Protein AF-A0A2W4SV35-F1 (afdb_monomer_lite)

Radius of gyration: 18.14 Å; chains: 1; bounding box: 38×34×48 Å

Foldseek 3Di:
DDDCVVVVCVLCVPVVVVLVVVLVPDDPDDVNVVSVVVVVVVVDDDDDDPVRVCCCVPVCVVVVCVVVQNDDDPNHGDDLVPDPDADEWEAAPAESPCHRCNTPCVVVGHDYQYFPHYDVCCCPNPCVCVGPVVVVVVVVVD

Secondary structure (DSSP, 8-state):
---SHHHHHHTTHHHHHHHHHHHHTSPTTHHHHHHHHHHHHHT--PPPPHHHHHHIIIIIIIT-TTTTT--EETTEEP-GGG--S--EEEEETT-SSS-GGG-GGGGT-SEEEEES--TTHHHHSTTHIIIIIHHHHHHTT-

pLDDT: mean 92.88, std 5.49, range [53.31, 98.12]

Structure (mmCIF, N/CA/C/O backbone):
data_AF-A0A2W4SV35-F1
#
_entry.id   AF-A0A2W4SV35-F1
#
loop_
_atom_site.group_PDB
_atom_site.id
_atom_site.type_symbol
_atom_site.label_atom_id
_atom_site.label_alt_id
_atom_site.label_comp_id
_atom_site.label_asym_id
_atom_site.label_entity_id
_atom_site.label_seq_id
_atom_site.pdbx_PDB_ins_code
_atom_site.Cartn_x
_atom_site.Cartn_y
_atom_site.Cartn_z
_atom_site.occupancy
_atom_site.B_iso_or_equiv
_atom_site.auth_seq_id
_atom_site.auth_comp_id
_atom_site.auth_asym_id
_atom_site.auth_atom_id
_atom_site.pdbx_PDB_model_num
ATOM 1 N N . MET A 1 1 ? -6.353 -22.151 -8.366 1.00 53.31 1 MET A N 1
ATOM 2 C CA . MET A 1 1 ? -6.652 -21.090 -9.346 1.00 53.31 1 MET A CA 1
ATOM 3 C C . MET A 1 1 ? -6.568 -19.787 -8.589 1.00 53.31 1 MET A C 1
ATOM 5 O O . MET A 1 1 ? -7.253 -19.683 -7.579 1.00 53.31 1 MET A O 1
ATOM 9 N N . GLU A 1 2 ? -5.696 -18.875 -9.009 1.00 71.75 2 GLU A N 1
ATOM 10 C CA . GLU A 1 2 ? -5.629 -17.535 -8.419 1.00 71.75 2 GLU A CA 1
ATOM 11 C C . GLU A 1 2 ? -6.915 -16.767 -8.733 1.00 71.75 2 GLU A C 1
ATOM 13 O O . GLU A 1 2 ? -7.366 -16.764 -9.878 1.00 71.75 2 GLU A O 1
ATOM 18 N N . LEU A 1 3 ? -7.536 -16.178 -7.708 1.00 76.38 3 LEU A N 1
ATOM 19 C CA . LEU A 1 3 ? -8.860 -15.547 -7.816 1.00 76.38 3 LEU A CA 1
ATOM 20 C C . LEU A 1 3 ? -8.807 -14.016 -7.769 1.00 76.38 3 LEU A C 1
ATOM 22 O O . LEU A 1 3 ? -9.723 -13.369 -8.265 1.00 76.38 3 LEU A O 1
ATOM 26 N N . LEU A 1 4 ? -7.758 -13.432 -7.181 1.00 78.94 4 LEU A N 1
ATOM 27 C CA . LEU A 1 4 ? -7.678 -11.984 -6.944 1.00 78.94 4 LEU A CA 1
ATOM 28 C C . LEU A 1 4 ? -7.034 -11.219 -8.104 1.00 78.94 4 LEU A C 1
ATOM 30 O O . LEU A 1 4 ? -7.383 -10.073 -8.365 1.00 78.94 4 LEU A O 1
ATOM 34 N N . GLN A 1 5 ? -6.114 -11.849 -8.827 1.00 83.19 5 GLN A N 1
ATOM 35 C CA . GLN A 1 5 ? -5.345 -11.195 -9.885 1.00 83.19 5 GLN A CA 1
ATOM 36 C C . GLN A 1 5 ? -6.189 -10.636 -11.037 1.00 83.19 5 GLN A C 1
ATOM 38 O O . GLN A 1 5 ? -5.957 -9.488 -11.420 1.00 83.19 5 GLN A O 1
ATOM 43 N N . PRO A 1 6 ? -7.206 -11.365 -11.543 1.00 85.69 6 PRO A N 1
ATOM 44 C CA . PRO A 1 6 ? -8.096 -10.819 -12.561 1.00 85.69 6 PRO A CA 1
ATOM 45 C C . PRO A 1 6 ? -8.802 -9.537 -12.105 1.00 85.69 6 PRO A C 1
ATOM 47 O O . PRO A 1 6 ? -8.906 -8.596 -12.887 1.00 85.69 6 PRO A O 1
ATOM 50 N N . ALA A 1 7 ? -9.196 -9.448 -10.829 1.00 84.81 7 ALA A N 1
ATOM 51 C CA . ALA A 1 7 ? -9.840 -8.252 -10.291 1.00 84.81 7 ALA A CA 1
ATOM 52 C C . ALA A 1 7 ? -8.905 -7.029 -10.320 1.00 84.81 7 ALA A C 1
ATOM 54 O O . ALA A 1 7 ? -9.346 -5.930 -10.644 1.00 84.81 7 ALA A O 1
ATOM 55 N N . PHE A 1 8 ? -7.604 -7.205 -10.055 1.00 85.44 8 PHE A N 1
ATOM 56 C CA . PHE A 1 8 ? -6.629 -6.113 -10.175 1.00 85.44 8 PHE A CA 1
ATOM 57 C C . PHE A 1 8 ? -6.395 -5.682 -11.626 1.00 85.44 8 PHE A C 1
ATOM 59 O O . PHE A 1 8 ? -6.197 -4.495 -11.885 1.00 85.44 8 PHE A O 1
ATOM 66 N N . TRP A 1 9 ? -6.422 -6.618 -12.576 1.00 85.69 9 TRP A N 1
ATOM 67 C CA . TRP A 1 9 ? -6.275 -6.305 -14.000 1.00 85.69 9 TRP A CA 1
ATOM 68 C C . TRP A 1 9 ? -7.465 -5.517 -14.556 1.00 85.69 9 TRP A C 1
ATOM 70 O O . TRP A 1 9 ? -7.283 -4.663 -15.423 1.00 85.69 9 TRP A O 1
ATOM 80 N N . GLU A 1 10 ? -8.668 -5.767 -14.040 1.00 87.25 10 GLU A N 1
ATOM 81 C CA . GLU A 1 10 ? -9.886 -5.066 -14.454 1.00 87.25 10 GLU A CA 1
ATOM 82 C C . GLU A 1 10 ? -9.952 -3.608 -13.976 1.00 87.25 10 GLU A C 1
ATOM 84 O O . GLU A 1 10 ? -10.654 -2.809 -14.596 1.00 87.25 10 GLU A O 1
ATOM 89 N N . LEU A 1 11 ? -9.189 -3.224 -12.942 1.00 87.06 11 LEU A N 1
ATOM 90 C CA . LEU A 1 11 ? -9.165 -1.842 -12.439 1.00 87.06 11 LEU A CA 1
ATOM 91 C C . LEU A 1 11 ? -8.737 -0.823 -13.508 1.00 87.06 11 LEU A C 1
ATOM 93 O O . LEU A 1 11 ? -9.244 0.298 -13.521 1.00 87.06 11 LEU A O 1
ATOM 97 N N . ASP A 1 12 ? -7.789 -1.189 -14.378 1.00 87.94 12 ASP A N 1
ATOM 98 C CA . ASP A 1 12 ? -7.325 -0.356 -15.494 1.00 87.94 12 ASP A CA 1
ATOM 99 C C . ASP A 1 12 ? -6.654 -1.222 -16.576 1.00 87.94 12 ASP A C 1
ATOM 101 O O . ASP A 1 12 ? -5.42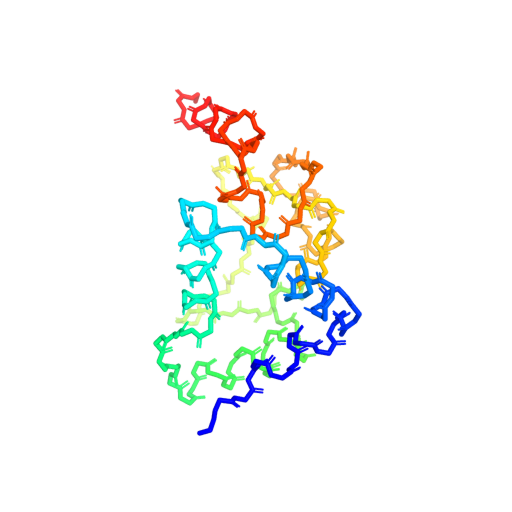6 -1.313 -16.690 1.00 87.94 12 ASP A O 1
ATOM 105 N N . SER A 1 13 ? -7.480 -1.887 -17.382 1.00 87.75 13 SER A N 1
ATOM 106 C CA . SER A 1 13 ? -7.014 -2.788 -18.444 1.00 87.75 13 SER A CA 1
ATOM 107 C C . SER A 1 13 ? -6.202 -2.069 -19.530 1.00 87.75 13 SER A C 1
ATOM 109 O O . SER A 1 13 ? -5.278 -2.650 -20.103 1.00 87.75 13 SER A O 1
ATOM 111 N N . ALA A 1 14 ? -6.484 -0.785 -19.778 1.00 90.00 14 ALA A N 1
ATOM 112 C CA . ALA A 1 14 ? -5.733 0.034 -20.724 1.00 90.00 14 ALA A CA 1
ATOM 113 C C . ALA A 1 14 ? -4.322 0.345 -20.205 1.00 90.00 14 ALA A C 1
ATOM 115 O O . ALA A 1 14 ? -3.345 0.195 -20.943 1.00 90.00 14 ALA A O 1
ATOM 116 N N . ALA A 1 15 ? -4.184 0.727 -18.930 1.00 87.25 15 ALA A N 1
ATOM 117 C CA . ALA A 1 15 ? -2.873 0.929 -18.320 1.00 87.25 15 ALA A CA 1
ATOM 118 C C . ALA A 1 15 ? -2.071 -0.375 -18.243 1.00 87.25 15 ALA A C 1
ATOM 120 O O . ALA A 1 15 ? -0.852 -0.347 -18.434 1.00 87.25 15 ALA A O 1
ATOM 121 N N . LEU A 1 16 ? -2.740 -1.510 -18.009 1.00 89.31 16 LEU A N 1
ATOM 122 C CA . LEU A 1 16 ? -2.109 -2.827 -18.040 1.00 89.31 16 LEU A CA 1
ATOM 123 C C . LEU A 1 16 ? -1.518 -3.132 -19.423 1.00 89.31 16 LEU A C 1
ATOM 125 O O . LEU A 1 16 ? -0.343 -3.481 -19.508 1.00 89.31 16 LEU A O 1
ATOM 129 N N . ALA A 1 17 ? -2.284 -2.947 -20.501 1.00 92.19 17 ALA A N 1
ATOM 130 C CA . ALA A 1 17 ? -1.788 -3.144 -21.864 1.00 92.19 17 ALA A CA 1
ATOM 131 C C . ALA A 1 17 ? -0.615 -2.200 -22.182 1.00 92.19 17 ALA A C 1
ATOM 133 O O . ALA A 1 17 ? 0.467 -2.653 -22.559 1.00 92.19 17 ALA A O 1
ATOM 134 N N . ALA A 1 18 ? -0.780 -0.901 -21.913 1.00 93.12 18 ALA A N 1
ATOM 135 C CA . ALA A 1 18 ? 0.251 0.107 -22.155 1.00 93.12 18 ALA A CA 1
ATOM 136 C C . ALA A 1 18 ? 1.553 -0.164 -21.375 1.00 93.12 18 ALA A C 1
ATOM 138 O O . ALA A 1 18 ? 2.643 0.200 -21.824 1.00 93.12 18 ALA A O 1
ATOM 139 N N . LYS A 1 19 ? 1.469 -0.794 -20.195 1.00 91.50 19 LYS A N 1
ATOM 140 C CA . LYS A 1 19 ? 2.632 -1.223 -19.405 1.00 91.50 19 LYS A CA 1
ATOM 141 C C . LYS A 1 19 ? 3.468 -2.262 -20.164 1.00 91.50 19 LYS A C 1
ATOM 143 O O . LYS A 1 19 ? 4.685 -2.101 -20.247 1.00 91.50 19 LYS A O 1
ATOM 148 N N . TYR A 1 20 ? 2.834 -3.282 -20.744 1.00 93.88 20 TYR A N 1
ATOM 149 C CA . TYR A 1 20 ? 3.536 -4.323 -21.504 1.00 93.88 20 TYR A CA 1
ATOM 150 C C . TYR A 1 20 ? 3.990 -3.851 -22.889 1.00 93.88 20 TYR A C 1
ATOM 152 O O . TYR A 1 20 ? 5.067 -4.240 -23.332 1.00 93.88 20 TYR A O 1
ATOM 160 N N . GLU A 1 21 ? 3.242 -2.959 -23.544 1.00 96.19 21 GLU A N 1
ATOM 161 C CA . GLU A 1 21 ? 3.697 -2.305 -24.779 1.00 96.19 21 GLU A CA 1
ATOM 162 C C . GLU A 1 21 ? 5.000 -1.531 -24.550 1.00 96.19 21 GLU A C 1
ATOM 164 O O . GLU A 1 21 ? 5.948 -1.662 -25.320 1.00 96.19 21 GLU A O 1
ATOM 169 N N . LYS A 1 22 ? 5.092 -0.771 -23.450 1.00 94.62 22 LYS A N 1
ATOM 170 C CA . LYS A 1 22 ? 6.333 -0.075 -23.074 1.00 94.62 22 LYS A CA 1
ATOM 171 C C . LYS A 1 22 ? 7.481 -1.045 -22.828 1.00 94.62 22 LYS A C 1
ATOM 173 O O . LYS A 1 22 ? 8.595 -0.757 -23.251 1.00 94.62 22 LYS A O 1
ATOM 178 N N . PHE A 1 23 ? 7.216 -2.169 -22.164 1.00 95.81 23 PHE A N 1
ATOM 179 C CA . PHE A 1 23 ? 8.224 -3.201 -21.935 1.00 95.81 23 PHE A CA 1
ATOM 180 C C . PHE A 1 23 ? 8.753 -3.793 -23.246 1.00 95.81 23 PHE A C 1
ATOM 182 O O . PHE A 1 23 ? 9.963 -3.910 -23.399 1.00 95.81 23 PHE A O 1
ATOM 189 N N . ALA A 1 24 ? 7.879 -4.074 -24.218 1.00 96.38 24 ALA A N 1
ATOM 190 C CA . ALA A 1 24 ? 8.272 -4.611 -25.524 1.00 96.38 24 ALA A CA 1
ATOM 191 C C . ALA A 1 24 ? 9.201 -3.677 -26.326 1.00 96.38 24 ALA A C 1
ATOM 193 O O . ALA A 1 24 ? 9.900 -4.129 -27.229 1.00 96.38 24 ALA A O 1
ATOM 194 N N . MET A 1 25 ? 9.218 -2.383 -25.994 1.00 96.81 25 MET A N 1
ATOM 195 C CA . MET A 1 25 ? 10.092 -1.381 -26.610 1.00 96.81 25 MET A CA 1
ATOM 196 C C . MET A 1 25 ? 11.433 -1.207 -25.878 1.00 96.81 25 MET A C 1
ATOM 198 O O . MET A 1 25 ? 12.276 -0.433 -26.336 1.00 96.81 25 MET A O 1
ATOM 202 N N . LEU A 1 26 ? 11.643 -1.870 -24.736 1.00 95.44 26 LEU A N 1
ATOM 203 C CA . LEU A 1 26 ? 12.909 -1.813 -24.009 1.00 95.44 26 LEU A CA 1
ATOM 204 C C . LEU A 1 26 ? 13.945 -2.727 -24.665 1.00 95.44 26 LEU A C 1
ATOM 206 O O . LEU A 1 26 ? 13.653 -3.858 -25.041 1.00 95.44 26 LEU A O 1
ATOM 210 N N . ALA A 1 27 ? 15.183 -2.243 -24.751 1.00 95.94 27 ALA A N 1
ATOM 211 C CA . ALA A 1 27 ? 16.318 -3.107 -25.039 1.00 95.94 27 ALA A CA 1
ATOM 212 C C . ALA A 1 27 ? 16.617 -4.010 -23.834 1.00 95.94 27 ALA A C 1
ATOM 214 O O . ALA A 1 27 ? 16.382 -3.623 -22.681 1.00 95.94 27 ALA A O 1
ATOM 215 N N . ASP A 1 28 ? 17.208 -5.172 -24.103 1.00 95.69 28 ASP A N 1
ATOM 216 C CA . ASP A 1 28 ? 17.735 -6.040 -23.056 1.00 95.69 28 ASP A CA 1
ATOM 217 C C . ASP A 1 28 ? 18.719 -5.265 -22.174 1.00 95.69 28 ASP A C 1
ATOM 219 O O . ASP A 1 28 ? 19.637 -4.591 -22.650 1.00 95.69 28 ASP A O 1
ATOM 223 N N . GLY A 1 29 ? 18.514 -5.339 -20.861 1.00 96.25 29 GLY A N 1
ATOM 224 C CA . GLY A 1 29 ? 19.329 -4.605 -19.908 1.00 96.25 29 GLY A CA 1
ATOM 225 C C . GLY A 1 29 ? 18.647 -4.392 -18.560 1.00 96.25 29 GLY A C 1
ATOM 226 O O . GLY A 1 29 ? 17.584 -4.958 -18.294 1.00 96.25 29 GLY A O 1
ATOM 227 N N . PRO A 1 30 ? 19.237 -3.551 -17.691 1.00 95.06 30 PRO A N 1
ATOM 228 C CA . PRO A 1 30 ? 18.779 -3.384 -16.313 1.00 95.06 30 PRO A CA 1
ATOM 229 C C . PRO A 1 30 ? 17.318 -2.940 -16.187 1.00 95.06 30 PRO A C 1
ATOM 231 O O . PRO A 1 30 ? 16.622 -3.395 -15.286 1.00 95.06 30 PRO A O 1
ATOM 234 N N . ALA A 1 31 ? 16.831 -2.090 -17.097 1.00 91.69 31 ALA A N 1
ATOM 235 C CA . ALA A 1 31 ? 15.443 -1.630 -17.084 1.00 91.69 31 ALA A CA 1
ATOM 236 C C . ALA A 1 31 ? 14.451 -2.762 -17.405 1.00 91.69 31 ALA A C 1
ATOM 238 O O . ALA A 1 31 ? 13.444 -2.906 -16.713 1.00 91.69 31 ALA A O 1
ATOM 239 N N . ALA A 1 32 ? 14.756 -3.590 -18.411 1.00 95.50 32 ALA A N 1
ATOM 240 C CA . ALA A 1 32 ? 13.953 -4.763 -18.747 1.00 95.50 32 ALA A CA 1
ATOM 241 C C . ALA A 1 32 ? 13.987 -5.805 -17.615 1.00 95.50 32 ALA A C 1
ATOM 243 O O . ALA A 1 32 ? 12.946 -6.326 -17.226 1.00 95.50 32 ALA A O 1
ATOM 244 N N . ALA A 1 33 ? 15.158 -6.047 -17.015 1.00 95.31 33 ALA A N 1
ATOM 245 C CA . ALA A 1 33 ? 15.292 -6.973 -15.891 1.00 95.31 33 ALA A CA 1
ATOM 246 C C . ALA A 1 33 ? 14.520 -6.497 -14.646 1.00 95.31 33 ALA A C 1
ATOM 248 O O . ALA A 1 33 ? 13.846 -7.292 -13.990 1.00 95.31 33 ALA A O 1
ATOM 249 N N . ALA A 1 34 ? 14.572 -5.196 -14.341 1.00 92.38 34 ALA A N 1
ATOM 250 C CA . ALA A 1 34 ? 13.814 -4.594 -13.247 1.00 92.38 34 ALA A CA 1
ATOM 251 C C . ALA A 1 34 ? 12.300 -4.704 -13.470 1.00 92.38 34 ALA A C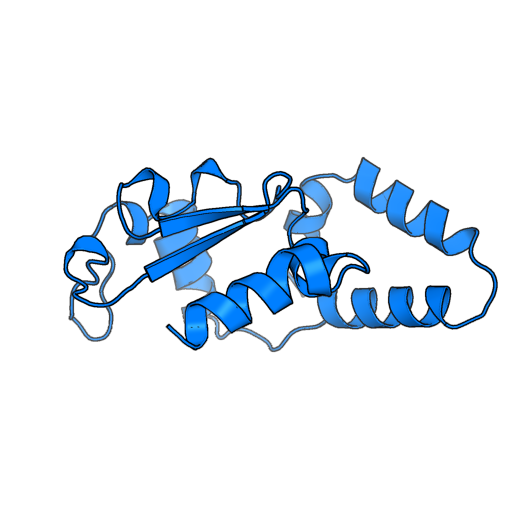 1
ATOM 253 O O . ALA A 1 34 ? 11.569 -5.012 -12.531 1.00 92.38 34 ALA A O 1
ATOM 254 N N . PHE A 1 35 ? 11.838 -4.501 -14.709 1.00 93.50 35 PHE A N 1
ATOM 255 C CA . PHE A 1 35 ? 10.442 -4.720 -15.075 1.00 93.50 35 PHE A CA 1
ATOM 256 C C . PHE A 1 35 ? 10.014 -6.163 -14.800 1.00 93.50 35 PHE A C 1
ATOM 258 O O . PHE A 1 35 ? 9.059 -6.374 -14.061 1.00 93.50 35 PHE A O 1
ATOM 265 N N . VAL A 1 36 ? 10.747 -7.150 -15.328 1.00 94.88 36 VAL A N 1
ATOM 266 C CA . VAL A 1 36 ? 10.427 -8.575 -15.130 1.00 94.88 36 VAL A CA 1
ATOM 267 C C . VAL A 1 36 ? 10.427 -8.935 -13.648 1.00 94.88 36 VAL A C 1
ATOM 269 O O . VAL A 1 36 ? 9.490 -9.563 -13.181 1.00 94.88 36 VAL A O 1
ATOM 272 N N . THR A 1 37 ? 11.413 -8.458 -12.884 1.00 94.12 37 THR A N 1
ATOM 273 C CA . THR A 1 37 ? 11.493 -8.708 -11.434 1.00 94.12 37 THR A CA 1
ATOM 274 C C . THR A 1 37 ? 10.260 -8.179 -10.701 1.00 94.12 37 THR A C 1
ATOM 276 O O . THR A 1 37 ? 9.721 -8.845 -9.817 1.00 94.12 37 THR A O 1
ATOM 279 N N . LEU A 1 38 ? 9.800 -6.979 -11.063 1.00 92.38 38 LEU A N 1
ATOM 280 C CA . LEU A 1 38 ? 8.616 -6.379 -10.460 1.00 92.38 38 LEU A CA 1
ATOM 281 C C . LEU A 1 38 ? 7.337 -7.130 -10.844 1.00 92.38 38 LEU A C 1
ATOM 283 O O . LEU A 1 38 ? 6.463 -7.341 -10.002 1.00 92.38 38 LEU A O 1
ATOM 287 N N . GLU A 1 39 ? 7.228 -7.540 -12.105 1.00 91.94 39 GLU A N 1
ATOM 288 C CA . GLU A 1 39 ? 6.103 -8.337 -12.576 1.00 91.94 39 GLU A CA 1
ATOM 289 C C . GLU A 1 39 ? 6.083 -9.710 -11.904 1.00 91.94 39 GLU A C 1
ATOM 291 O O . GLU A 1 39 ? 5.041 -10.089 -11.381 1.00 91.94 39 GLU A O 1
ATOM 296 N N . ASP A 1 40 ? 7.208 -10.411 -11.805 1.00 92.56 40 ASP A N 1
ATOM 297 C CA . ASP A 1 40 ? 7.292 -11.695 -11.105 1.00 92.56 40 ASP A CA 1
ATOM 298 C C . ASP A 1 40 ? 6.883 -11.551 -9.638 1.00 92.56 40 ASP A C 1
ATOM 300 O O . ASP A 1 40 ? 6.069 -12.328 -9.143 1.00 92.56 40 ASP A O 1
ATOM 304 N N . TRP A 1 41 ? 7.376 -10.522 -8.943 1.00 90.69 41 TRP A N 1
ATOM 305 C CA . TRP A 1 41 ? 6.961 -10.243 -7.568 1.00 90.69 41 TRP A CA 1
ATOM 306 C C . TRP A 1 41 ? 5.454 -9.984 -7.459 1.00 90.69 41 TRP A C 1
ATOM 308 O O . TRP A 1 41 ? 4.799 -10.573 -6.608 1.00 90.69 41 TRP A O 1
ATOM 318 N N . SER A 1 42 ? 4.891 -9.132 -8.319 1.00 88.81 42 SER A N 1
ATOM 319 C CA . SER A 1 42 ? 3.469 -8.763 -8.233 1.00 88.81 42 SER A CA 1
ATOM 320 C C . SER A 1 42 ? 2.517 -9.883 -8.650 1.00 88.81 42 SER A C 1
ATOM 322 O O . SER A 1 42 ? 1.378 -9.921 -8.188 1.00 88.81 42 SER A O 1
ATOM 324 N N . ASN A 1 43 ? 2.972 -10.789 -9.519 1.00 87.06 43 ASN A N 1
ATOM 325 C CA . ASN A 1 43 ? 2.180 -11.907 -10.016 1.00 87.06 43 ASN A CA 1
ATOM 326 C C . ASN A 1 43 ? 2.429 -13.209 -9.234 1.00 87.06 43 ASN A C 1
ATOM 328 O O . ASN A 1 43 ? 1.873 -14.248 -9.594 1.00 87.06 43 ASN A O 1
ATOM 332 N N . THR A 1 44 ? 3.242 -13.164 -8.176 1.00 83.75 44 THR A N 1
ATOM 333 C CA . THR A 1 44 ? 3.458 -14.276 -7.248 1.00 83.75 44 THR A CA 1
ATOM 334 C C . THR A 1 44 ? 3.032 -13.885 -5.837 1.00 83.75 44 THR A C 1
ATOM 336 O O . THR A 1 44 ? 2.951 -12.717 -5.472 1.00 83.75 44 THR A O 1
ATOM 339 N N . GLY A 1 45 ? 2.723 -14.879 -5.012 1.00 80.81 45 GLY A N 1
ATOM 340 C CA . GLY A 1 45 ? 2.292 -14.647 -3.642 1.00 80.81 45 GLY A CA 1
ATOM 341 C C . GLY A 1 45 ? 2.223 -15.946 -2.861 1.00 80.81 45 GLY A C 1
ATOM 342 O O . GLY A 1 45 ? 2.148 -17.034 -3.433 1.00 80.81 45 GLY A O 1
ATOM 343 N N . GLN A 1 46 ? 2.274 -15.836 -1.537 1.00 85.56 46 GLN A N 1
ATOM 344 C CA . GLN A 1 46 ? 1.993 -16.979 -0.676 1.00 85.56 46 GLN A CA 1
ATOM 345 C C . GLN A 1 46 ? 0.479 -17.217 -0.631 1.00 85.56 46 GLN A C 1
ATOM 347 O O . GLN A 1 46 ? -0.283 -16.247 -0.571 1.00 85.56 46 GLN A O 1
ATOM 352 N N . PRO A 1 47 ? 0.021 -18.480 -0.628 1.00 86.81 47 PRO A N 1
ATOM 353 C CA . PRO A 1 47 ? -1.400 -18.770 -0.545 1.00 86.81 47 PRO A CA 1
ATOM 354 C C . PRO A 1 47 ? -1.968 -18.286 0.793 1.00 86.81 47 PRO A C 1
ATOM 356 O O . PRO A 1 47 ? -1.392 -18.518 1.858 1.00 86.81 47 PRO A O 1
ATOM 359 N N . LEU A 1 48 ? -3.140 -17.656 0.745 1.00 88.81 48 LEU A N 1
ATOM 360 C CA . LEU A 1 48 ? -3.918 -17.339 1.939 1.00 88.81 48 LEU A CA 1
ATOM 361 C C . LEU A 1 48 ? -4.698 -18.574 2.399 1.00 88.81 48 LEU A C 1
ATOM 363 O O . LEU A 1 48 ? -5.224 -19.339 1.588 1.00 88.81 48 LEU A O 1
ATOM 367 N N . SER A 1 49 ? -4.823 -18.754 3.715 1.00 93.19 49 SER A N 1
ATOM 368 C CA . SER A 1 49 ? -5.755 -19.749 4.247 1.00 93.19 49 SER A CA 1
ATOM 369 C C . SER A 1 49 ? -7.190 -19.372 3.866 1.00 93.19 49 SER A C 1
ATOM 371 O O . SER A 1 49 ? -7.528 -18.192 3.755 1.00 93.19 49 SER A O 1
ATOM 373 N N . LEU A 1 50 ? -8.066 -20.369 3.712 1.00 92.38 50 LEU A N 1
ATOM 374 C CA . LEU A 1 50 ? -9.470 -20.118 3.369 1.00 92.38 50 LEU A CA 1
ATOM 375 C C . LEU A 1 50 ? -10.157 -19.180 4.376 1.00 92.38 50 LEU A C 1
ATOM 377 O O . LEU A 1 50 ? -10.948 -18.330 3.979 1.00 92.38 50 LEU A O 1
ATOM 381 N N . ALA A 1 51 ? -9.842 -19.318 5.667 1.00 94.25 51 ALA A N 1
ATOM 382 C CA . ALA A 1 51 ? -10.385 -18.456 6.713 1.00 94.25 51 ALA A CA 1
ATOM 383 C C . ALA A 1 51 ? -9.929 -16.997 6.550 1.00 94.25 51 ALA A C 1
ATOM 385 O O . ALA A 1 51 ? -10.753 -16.093 6.653 1.00 94.25 51 ALA A O 1
ATOM 386 N N . ALA A 1 52 ? -8.650 -16.767 6.230 1.00 93.12 52 ALA A N 1
ATOM 387 C CA . ALA A 1 52 ? -8.131 -15.423 5.981 1.00 93.12 52 ALA A CA 1
ATOM 388 C C . ALA A 1 52 ? -8.735 -14.804 4.711 1.00 93.12 52 ALA A C 1
ATOM 390 O O . ALA A 1 52 ? -9.163 -13.655 4.735 1.00 93.12 52 ALA A O 1
ATOM 391 N N . ALA A 1 53 ? -8.831 -15.575 3.622 1.00 91.88 53 ALA A N 1
ATOM 392 C CA . ALA A 1 53 ? -9.445 -15.115 2.377 1.00 91.88 53 ALA A CA 1
ATOM 393 C C . ALA A 1 53 ? -10.932 -14.767 2.561 1.00 91.88 53 ALA A C 1
ATOM 395 O O . ALA A 1 53 ? -11.398 -13.756 2.039 1.00 91.88 53 ALA A O 1
ATOM 396 N N . ARG A 1 54 ? -11.666 -15.574 3.341 1.00 93.31 54 ARG A N 1
ATOM 397 C CA . ARG A 1 54 ? -13.053 -15.283 3.717 1.00 93.31 54 ARG A CA 1
ATOM 398 C C . ARG A 1 54 ? -13.154 -13.991 4.522 1.00 93.31 54 ARG A C 1
ATOM 400 O O . ARG A 1 54 ? -13.933 -13.133 4.136 1.00 93.31 54 ARG A O 1
ATOM 407 N N . GLY A 1 55 ? -12.367 -13.837 5.587 1.00 94.81 55 GLY A N 1
ATOM 408 C CA . GLY A 1 55 ? -12.402 -12.622 6.407 1.00 94.81 55 GLY A CA 1
ATOM 409 C C . GLY A 1 55 ? -12.065 -11.367 5.598 1.00 94.81 55 GLY A C 1
ATOM 410 O O . GLY A 1 55 ? -12.748 -10.357 5.702 1.00 94.81 55 GLY A O 1
ATOM 411 N N . LEU A 1 56 ? -11.081 -11.448 4.699 1.00 93.06 56 LEU A N 1
ATOM 412 C CA . LEU A 1 56 ? -10.761 -10.351 3.786 1.00 93.06 56 LEU A CA 1
ATOM 413 C C . LEU A 1 56 ? -11.952 -9.988 2.881 1.00 93.06 56 LEU A C 1
ATOM 415 O O . LEU A 1 56 ? -12.315 -8.820 2.775 1.00 93.06 56 LEU A O 1
ATOM 419 N N . ALA A 1 57 ? -12.563 -10.975 2.222 1.00 92.81 57 ALA A N 1
ATOM 420 C CA . ALA A 1 57 ? -13.638 -10.731 1.263 1.00 92.81 57 ALA A CA 1
ATOM 421 C C . ALA A 1 57 ? -14.962 -10.311 1.925 1.00 92.81 57 ALA A C 1
ATOM 423 O O . ALA A 1 57 ? -15.656 -9.434 1.412 1.00 92.81 57 ALA A O 1
ATOM 424 N N . GLU A 1 58 ? -15.333 -10.962 3.025 1.00 95.81 58 GLU A N 1
ATOM 425 C CA . GLU A 1 58 ? -16.621 -10.768 3.692 1.00 95.81 58 GLU A CA 1
ATOM 426 C C . GLU A 1 58 ? -16.524 -9.661 4.740 1.00 95.81 58 GLU A C 1
ATOM 428 O O . GLU A 1 58 ? -17.176 -8.634 4.586 1.00 95.81 58 GLU A O 1
ATOM 433 N N . ASP A 1 59 ? -15.653 -9.806 5.736 1.00 96.19 59 ASP A N 1
ATOM 434 C CA . ASP A 1 59 ? -15.614 -8.878 6.870 1.00 96.19 59 ASP A CA 1
ATOM 435 C C . ASP A 1 59 ? -15.012 -7.520 6.485 1.00 96.19 59 ASP A C 1
ATOM 437 O O . ASP A 1 59 ? -15.489 -6.482 6.943 1.00 96.19 59 ASP A O 1
ATOM 441 N N . LEU A 1 60 ? -13.959 -7.505 5.659 1.00 94.56 60 LEU A N 1
ATOM 442 C CA . LEU A 1 60 ? -13.247 -6.267 5.319 1.00 94.56 60 LEU A CA 1
ATOM 443 C C . LEU A 1 60 ? -13.828 -5.591 4.073 1.00 94.56 60 LEU A C 1
ATOM 445 O O . LEU A 1 60 ? -14.299 -4.464 4.162 1.00 94.56 60 LEU A O 1
ATOM 449 N N . PHE A 1 61 ? -13.835 -6.256 2.914 1.00 92.25 61 PHE A N 1
ATOM 450 C CA . PHE A 1 61 ? -14.276 -5.613 1.668 1.00 92.25 61 PHE A CA 1
ATOM 451 C C . PHE A 1 61 ? -15.794 -5.443 1.557 1.00 92.25 61 PHE A C 1
ATOM 453 O O . PHE A 1 61 ? -16.257 -4.367 1.187 1.00 92.25 61 PHE A O 1
ATOM 460 N N . ARG A 1 62 ? -16.578 -6.497 1.818 1.00 95.56 62 ARG A N 1
ATOM 461 C CA . ARG A 1 62 ? -18.045 -6.428 1.705 1.00 95.56 62 ARG A CA 1
ATOM 462 C C . ARG A 1 62 ? -18.643 -5.666 2.880 1.00 95.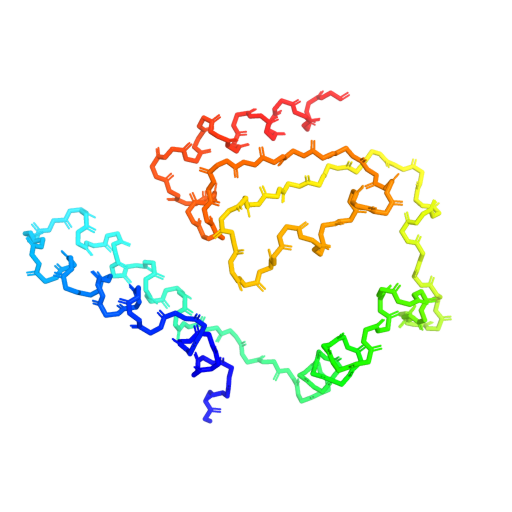56 62 ARG A C 1
ATOM 464 O O . ARG A 1 62 ? -19.464 -4.773 2.678 1.00 95.56 62 ARG A O 1
ATOM 471 N N . ASP A 1 63 ? -18.242 -6.041 4.088 1.00 97.12 63 ASP A N 1
ATOM 472 C CA . ASP A 1 63 ? -18.880 -5.567 5.301 1.00 97.12 63 ASP A CA 1
ATOM 473 C C . ASP A 1 63 ? -18.112 -4.439 5.991 1.00 97.12 63 ASP A C 1
ATOM 475 O O . ASP A 1 63 ? -18.612 -3.959 6.991 1.00 97.12 63 ASP A O 1
ATOM 479 N N . ASP A 1 64 ? -16.960 -3.968 5.513 1.00 95.12 64 ASP A N 1
ATOM 480 C CA . ASP A 1 64 ? -16.247 -2.808 6.083 1.00 95.12 64 ASP A CA 1
ATOM 481 C C . ASP A 1 64 ? -16.187 -2.797 7.630 1.00 95.12 64 ASP A C 1
ATOM 483 O O . ASP A 1 64 ? -16.413 -1.783 8.297 1.00 95.12 64 ASP A O 1
ATOM 487 N N . MET A 1 65 ? -15.943 -3.961 8.246 1.00 96.31 65 MET A N 1
ATOM 488 C CA . MET A 1 65 ? -15.951 -4.104 9.708 1.00 96.31 65 MET A CA 1
ATOM 489 C C . MET A 1 65 ? -14.957 -3.148 10.373 1.00 96.31 65 MET A C 1
ATOM 491 O O . MET A 1 65 ? -15.220 -2.643 11.465 1.00 96.31 65 MET A O 1
ATOM 495 N N . THR A 1 66 ? -13.825 -2.881 9.718 1.00 93.44 66 THR A N 1
ATOM 496 C CA . THR A 1 66 ? -12.808 -1.932 10.181 1.00 93.44 66 THR A CA 1
ATOM 497 C C . THR A 1 66 ? -13.284 -0.488 10.092 1.00 93.44 66 THR A C 1
ATOM 499 O O . THR A 1 66 ? -13.166 0.230 11.082 1.00 93.44 66 THR A O 1
ATOM 502 N N . GLY A 1 67 ? -13.867 -0.060 8.965 1.00 91.19 67 GLY A N 1
ATOM 503 C CA . GLY A 1 67 ? -14.372 1.307 8.803 1.00 91.19 67 GLY A CA 1
ATOM 504 C C . GLY A 1 67 ? -15.573 1.609 9.699 1.00 91.19 67 GLY A C 1
ATOM 505 O O . GLY A 1 67 ? -15.759 2.749 10.123 1.00 91.19 67 GLY A O 1
ATOM 506 N N . ARG A 1 68 ? -16.346 0.580 10.072 1.00 92.62 68 ARG A N 1
ATOM 507 C CA . ARG A 1 68 ? -17.469 0.683 11.019 1.00 92.62 68 ARG A CA 1
ATOM 508 C C . ARG A 1 68 ? -17.089 0.536 12.495 1.00 92.62 68 ARG A C 1
ATOM 510 O O . ARG A 1 68 ? -17.980 0.597 13.341 1.00 92.62 68 ARG A O 1
ATOM 517 N N . GLY A 1 69 ? -15.816 0.304 12.824 1.00 92.81 69 GLY A N 1
ATOM 518 C CA . GLY A 1 69 ? -15.378 0.083 14.210 1.00 92.81 69 GLY A CA 1
ATOM 519 C C . GLY A 1 69 ? -15.963 -1.185 14.851 1.00 92.81 69 GLY A C 1
ATOM 520 O O . GLY A 1 69 ? -16.127 -1.257 16.066 1.00 92.81 69 GLY A O 1
ATOM 521 N N . MET A 1 70 ? -16.325 -2.178 14.035 1.00 96.00 70 MET A N 1
ATOM 522 C CA . MET A 1 70 ? -16.911 -3.455 14.463 1.00 96.00 70 MET A CA 1
ATOM 523 C C . MET A 1 70 ? -15.898 -4.606 14.450 1.00 96.00 70 MET A C 1
ATOM 525 O O . MET A 1 70 ? -16.205 -5.711 14.903 1.00 96.00 70 MET A O 1
ATOM 529 N N . TRP A 1 71 ? -14.697 -4.374 13.917 1.00 95.88 71 TRP A N 1
ATOM 530 C CA . TRP A 1 71 ? -13.675 -5.405 13.816 1.00 95.88 71 TRP A CA 1
ATOM 531 C C . TRP A 1 71 ? -13.097 -5.767 15.188 1.00 95.88 71 TRP A C 1
ATOM 533 O O . TRP A 1 71 ? -12.811 -4.900 16.016 1.00 95.88 71 TRP A O 1
ATOM 543 N N . SER A 1 72 ? -12.907 -7.066 15.428 1.00 95.50 72 SER A N 1
ATOM 544 C CA . SER A 1 72 ? -12.302 -7.573 16.657 1.00 95.50 72 SER A CA 1
ATOM 545 C C . SER A 1 72 ? -11.274 -8.661 16.368 1.00 95.50 72 SER A C 1
ATOM 547 O O . SER A 1 72 ? -11.437 -9.470 15.456 1.00 95.50 72 SER A O 1
ATOM 549 N N . VAL A 1 73 ? -10.213 -8.692 17.171 1.00 93.38 73 VAL A N 1
ATOM 550 C CA . VAL A 1 73 ? -9.139 -9.685 17.088 1.00 93.38 73 VAL A CA 1
ATOM 551 C C . VAL A 1 73 ? -9.001 -10.344 18.453 1.00 93.38 73 VAL A C 1
ATOM 553 O O . VAL A 1 73 ? -8.792 -9.672 19.458 1.00 93.38 73 VAL A O 1
ATOM 556 N N . GLY A 1 74 ? -9.177 -11.667 18.520 1.00 93.69 74 GLY A N 1
ATOM 557 C CA . GLY A 1 74 ? -9.152 -12.392 19.798 1.00 93.69 74 GLY A CA 1
ATOM 558 C C . GLY A 1 74 ? -10.224 -11.928 20.796 1.00 93.69 74 GLY A C 1
ATOM 559 O O . GLY A 1 74 ? -10.000 -11.988 22.000 1.00 93.69 74 GLY A O 1
ATOM 560 N N . GLY A 1 75 ? -11.364 -11.424 20.305 1.00 94.75 75 GLY A N 1
ATOM 561 C CA . GLY A 1 75 ? -12.436 -10.851 21.130 1.00 94.75 75 GLY A CA 1
ATOM 562 C C . GLY A 1 75 ? -12.192 -9.410 21.594 1.00 94.75 75 GLY A C 1
ATOM 563 O O . GLY A 1 75 ? -13.021 -8.858 22.312 1.00 94.75 75 GLY A O 1
ATOM 564 N N . ILE A 1 76 ? -11.084 -8.787 21.184 1.00 95.62 76 ILE A N 1
ATOM 565 C CA . ILE A 1 76 ? -10.745 -7.400 21.514 1.00 95.62 76 ILE A CA 1
ATOM 566 C C . ILE A 1 76 ? -11.143 -6.512 20.336 1.00 95.62 76 ILE A C 1
ATOM 568 O O . ILE A 1 76 ? -10.670 -6.729 19.221 1.00 95.62 76 ILE A O 1
ATOM 572 N N . GLY A 1 77 ? -12.012 -5.529 20.575 1.00 95.94 77 GLY A N 1
ATOM 573 C CA . GLY A 1 77 ? -12.390 -4.539 19.564 1.00 95.94 77 GLY A CA 1
ATOM 574 C C . GLY A 1 77 ? -11.197 -3.679 19.142 1.00 95.94 77 GLY A C 1
ATOM 575 O O . GLY A 1 77 ? -10.404 -3.259 19.987 1.00 95.94 77 GLY A O 1
ATOM 576 N N . VAL A 1 78 ? -11.066 -3.436 17.839 1.00 94.62 78 VAL A N 1
ATOM 577 C CA . VAL A 1 78 ? -9.991 -2.622 17.264 1.00 94.62 78 VAL A CA 1
ATOM 578 C C . VAL A 1 78 ? -10.493 -1.198 17.050 1.00 94.62 78 VAL A C 1
ATOM 580 O O . VAL A 1 78 ? -11.394 -0.973 16.248 1.00 94.62 78 VAL A O 1
ATOM 583 N N . ASP A 1 79 ? -9.884 -0.242 17.753 1.00 92.81 79 ASP A N 1
ATOM 584 C CA . ASP A 1 79 ? -10.191 1.188 17.652 1.00 92.81 79 ASP A CA 1
ATOM 585 C C . ASP A 1 79 ? -8.910 2.001 17.382 1.00 92.81 79 ASP A C 1
ATOM 587 O O . ASP A 1 79 ? -8.129 2.255 18.308 1.00 92.81 79 ASP A O 1
ATOM 591 N N . PRO A 1 80 ? -8.671 2.423 16.125 1.00 90.81 80 PRO A N 1
ATOM 592 C CA . PRO A 1 80 ? -7.534 3.271 15.782 1.00 90.81 80 PRO A CA 1
ATOM 593 C C . PRO A 1 80 ? -7.543 4.636 16.487 1.00 90.81 80 PRO A C 1
ATOM 595 O O . PRO A 1 80 ? -6.470 5.174 16.757 1.00 90.81 80 PRO A O 1
ATOM 598 N N . ALA A 1 81 ? -8.713 5.190 16.832 1.00 91.12 81 ALA A N 1
ATOM 599 C CA . ALA A 1 81 ? -8.814 6.488 17.506 1.00 91.12 81 ALA A CA 1
ATOM 600 C C . ALA A 1 81 ? -8.346 6.427 18.972 1.00 91.12 81 ALA A C 1
ATOM 602 O O . ALA A 1 81 ? -7.974 7.446 19.556 1.00 91.12 81 ALA A O 1
ATOM 603 N N . GLY A 1 82 ? -8.325 5.230 19.567 1.00 92.31 82 GLY A N 1
ATOM 604 C CA . GLY A 1 82 ? -7.816 4.988 20.916 1.00 92.31 82 GLY A CA 1
ATOM 605 C C . GLY A 1 82 ? -6.288 4.887 21.019 1.00 92.31 82 GLY A C 1
ATOM 606 O O . GLY A 1 82 ? -5.754 4.843 22.134 1.00 92.31 82 GLY A O 1
ATOM 607 N N . LEU A 1 83 ? -5.566 4.839 19.893 1.00 93.44 83 LEU A N 1
ATOM 608 C CA . LEU A 1 83 ? -4.109 4.706 19.881 1.00 93.44 83 LEU A CA 1
ATOM 609 C C . LEU A 1 83 ? -3.433 5.997 20.365 1.00 93.44 83 LEU A C 1
ATOM 611 O O . LEU A 1 83 ? -3.689 7.088 19.867 1.00 93.44 83 LEU A O 1
ATOM 615 N N . ARG A 1 84 ? -2.522 5.868 21.338 1.00 94.12 84 ARG A N 1
ATOM 616 C CA . ARG A 1 84 ? -1.768 6.991 21.933 1.00 94.12 84 ARG A CA 1
ATOM 617 C C . ARG A 1 84 ? -0.314 7.045 21.460 1.00 94.12 84 ARG A C 1
ATOM 619 O O . ARG A 1 84 ? 0.582 7.334 22.249 1.00 94.12 84 ARG A O 1
ATOM 626 N N . LEU A 1 85 ? -0.076 6.704 20.200 1.00 95.12 85 LEU A N 1
ATOM 627 C CA . LEU A 1 85 ? 1.239 6.765 19.565 1.00 95.12 85 LEU A CA 1
ATOM 628 C C . LEU A 1 85 ? 1.167 7.601 18.280 1.00 95.12 85 LEU A C 1
ATOM 630 O O . LEU A 1 85 ? 0.081 7.723 17.710 1.00 95.12 85 LEU A O 1
ATOM 634 N N . PRO A 1 86 ? 2.291 8.171 17.812 1.00 95.25 86 PRO A N 1
ATOM 635 C CA . PRO A 1 86 ? 2.339 8.824 16.511 1.00 95.25 86 PRO A CA 1
ATOM 636 C C . PRO A 1 86 ? 1.946 7.854 15.391 1.00 95.25 86 PRO A C 1
ATOM 638 O O . PRO A 1 86 ? 2.462 6.740 15.317 1.00 95.25 86 PRO A O 1
ATOM 641 N N . ILE A 1 87 ? 1.051 8.292 14.506 1.00 96.69 87 ILE A N 1
ATOM 642 C CA . ILE A 1 87 ? 0.638 7.549 13.311 1.00 96.69 87 ILE A CA 1
ATOM 643 C C . ILE A 1 87 ? 0.984 8.409 12.100 1.00 96.69 87 ILE A C 1
ATOM 645 O O . ILE A 1 87 ? 0.513 9.542 11.999 1.00 96.69 87 ILE A O 1
ATOM 649 N N . LEU A 1 88 ? 1.793 7.873 11.189 1.00 97.69 88 LEU A N 1
ATOM 650 C CA . LEU A 1 88 ? 2.031 8.456 9.873 1.00 97.69 88 LEU A CA 1
ATOM 651 C C . LEU A 1 88 ? 1.191 7.707 8.839 1.00 97.69 88 LEU A C 1
ATOM 653 O O . LEU A 1 88 ? 1.329 6.494 8.695 1.00 97.69 88 LEU A O 1
ATOM 657 N N . ASP A 1 89 ? 0.344 8.433 8.119 1.00 97.56 89 ASP A N 1
ATOM 658 C CA . ASP A 1 89 ? -0.530 7.897 7.078 1.00 97.56 89 ASP A CA 1
ATOM 659 C C . ASP A 1 89 ? -0.011 8.329 5.701 1.00 97.56 89 ASP A C 1
ATOM 661 O O . ASP A 1 89 ? -0.158 9.484 5.296 1.00 97.56 89 ASP A O 1
ATOM 665 N N . ILE A 1 90 ? 0.671 7.417 5.007 1.00 98.06 90 ILE A N 1
ATOM 666 C CA . ILE A 1 90 ? 1.344 7.686 3.731 1.00 98.06 90 ILE A CA 1
ATOM 667 C C . ILE A 1 90 ? 0.430 7.281 2.581 1.00 98.06 90 ILE A C 1
ATOM 669 O O . ILE A 1 90 ? 0.056 6.117 2.450 1.00 98.06 90 ILE A O 1
ATOM 673 N N . ILE A 1 91 ? 0.108 8.242 1.717 1.00 98.12 91 ILE A N 1
ATOM 674 C CA . ILE A 1 91 ? -1.000 8.109 0.772 1.00 98.12 91 ILE A CA 1
ATOM 675 C C . ILE A 1 91 ? -0.482 8.285 -0.654 1.00 98.12 91 ILE A C 1
ATOM 677 O O . ILE A 1 91 ? -0.024 9.363 -1.032 1.00 98.12 91 ILE A O 1
ATOM 681 N N . ALA A 1 92 ? -0.597 7.246 -1.481 1.00 97.44 92 ALA A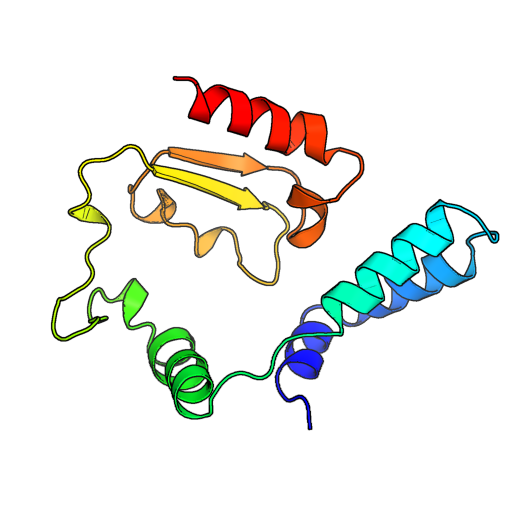 N 1
ATOM 682 C CA . ALA A 1 92 ? -0.312 7.345 -2.909 1.00 97.44 92 ALA A CA 1
ATOM 683 C C . ALA A 1 92 ? -1.474 8.058 -3.627 1.00 97.44 92 ALA A C 1
ATOM 685 O O . ALA A 1 92 ? -2.533 7.487 -3.869 1.00 97.44 92 ALA A O 1
ATOM 686 N N . GLY A 1 93 ? -1.283 9.325 -4.001 1.00 96.25 93 GLY A N 1
ATOM 687 C CA . GLY A 1 93 ? -2.349 10.182 -4.534 1.00 96.25 93 GLY A CA 1
ATOM 688 C C . GLY A 1 93 ? -2.965 9.722 -5.862 1.00 96.25 93 GLY A C 1
ATOM 689 O O . GLY A 1 93 ? -4.063 10.152 -6.203 1.00 96.25 93 GLY A O 1
ATOM 690 N N . ARG A 1 94 ? -2.284 8.851 -6.620 1.00 93.50 94 ARG A N 1
ATOM 691 C CA . ARG A 1 94 ? -2.778 8.263 -7.882 1.00 93.50 94 ARG A CA 1
ATOM 692 C C . ARG A 1 94 ? -3.099 6.772 -7.754 1.00 93.50 94 ARG A C 1
ATOM 694 O O . ARG A 1 94 ? -3.116 6.060 -8.761 1.00 93.50 94 ARG A O 1
ATOM 701 N N . ASP A 1 95 ? -3.260 6.281 -6.531 1.00 94.25 95 ASP A N 1
ATOM 702 C CA . ASP A 1 95 ? -3.576 4.886 -6.256 1.00 94.25 95 ASP A CA 1
ATOM 703 C C . ASP A 1 95 ? -5.023 4.553 -6.641 1.00 94.25 95 ASP A C 1
ATOM 705 O O . ASP A 1 95 ? -5.963 5.275 -6.311 1.00 94.25 95 ASP A O 1
ATOM 709 N N . ARG A 1 96 ? -5.180 3.453 -7.379 1.00 90.06 96 ARG A N 1
ATOM 710 C CA . ARG A 1 96 ? -6.475 2.898 -7.796 1.00 90.06 96 ARG A CA 1
ATOM 711 C C . ARG A 1 96 ? -6.833 1.611 -7.051 1.00 90.06 96 ARG A C 1
ATOM 713 O O . ARG A 1 96 ? -7.960 1.152 -7.171 1.00 90.06 96 ARG A O 1
ATOM 720 N N . ILE A 1 97 ? -5.882 1.033 -6.319 1.00 90.94 97 ILE A N 1
ATOM 721 C CA . ILE A 1 97 ? -6.046 -0.175 -5.509 1.00 90.94 97 ILE A CA 1
ATOM 722 C C . ILE A 1 97 ? -6.518 0.213 -4.108 1.00 90.94 97 ILE A C 1
ATOM 724 O O . ILE A 1 97 ? -7.535 -0.291 -3.645 1.00 90.94 97 ILE A O 1
ATOM 728 N N . VAL A 1 98 ? -5.804 1.139 -3.462 1.00 92.94 98 VAL A N 1
ATOM 729 C CA . VAL A 1 98 ? -6.199 1.744 -2.182 1.00 92.94 98 VAL A CA 1
ATOM 730 C C . VAL A 1 98 ? -6.415 3.238 -2.421 1.00 92.94 98 VAL A C 1
ATOM 732 O O . VAL A 1 98 ? -5.466 4.016 -2.343 1.00 92.94 98 VAL A O 1
ATOM 735 N N . PRO A 1 99 ? -7.637 3.664 -2.787 1.00 92.56 99 PRO A N 1
ATOM 736 C CA . PRO A 1 99 ? -7.892 5.055 -3.135 1.00 92.56 99 PRO A CA 1
ATOM 737 C C . PRO A 1 99 ? -7.571 6.002 -1.968 1.00 92.56 99 PRO A C 1
ATOM 739 O O . PRO A 1 99 ? -7.848 5.650 -0.821 1.00 92.56 99 PRO A O 1
ATOM 742 N N . PRO A 1 100 ? -7.109 7.242 -2.224 1.00 95.75 100 PRO A N 1
ATOM 743 C CA . PRO A 1 100 ? -6.814 8.219 -1.169 1.00 95.75 100 PRO A CA 1
ATOM 744 C C . P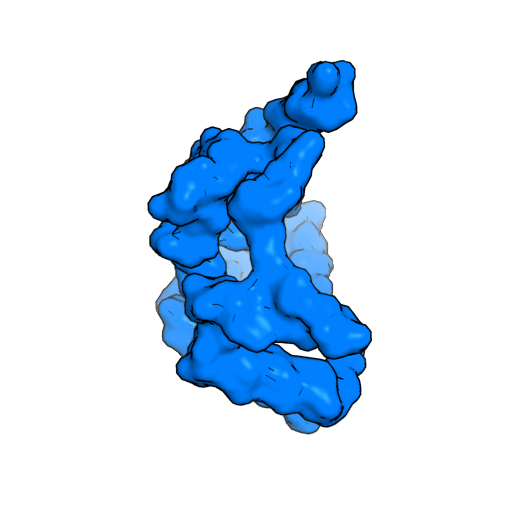RO A 1 100 ? -7.967 8.482 -0.190 1.00 95.75 100 PRO A C 1
ATOM 746 O O . PRO A 1 100 ? -7.733 8.838 0.958 1.00 95.75 100 PRO A O 1
ATOM 749 N N . GLY A 1 101 ? -9.218 8.291 -0.623 1.00 94.56 101 GLY A N 1
ATOM 750 C CA . GLY A 1 101 ? -10.395 8.427 0.240 1.00 94.56 101 GLY A CA 1
ATOM 751 C C . GLY A 1 101 ? -10.512 7.357 1.333 1.00 94.56 101 GLY A C 1
ATOM 752 O O . GLY A 1 101 ? -11.260 7.562 2.279 1.00 94.56 101 GLY A O 1
ATOM 753 N N . ALA A 1 102 ? -9.779 6.245 1.223 1.00 93.69 102 ALA A N 1
ATOM 754 C CA . ALA A 1 102 ? -9.703 5.205 2.249 1.00 93.69 102 ALA A CA 1
ATOM 755 C C . ALA A 1 102 ? -8.617 5.486 3.309 1.00 93.69 102 ALA A C 1
ATOM 757 O O . ALA A 1 102 ? -8.431 4.683 4.220 1.00 93.69 102 ALA A O 1
ATOM 758 N N . ALA A 1 103 ? -7.880 6.595 3.184 1.00 95.50 103 ALA A N 1
ATOM 759 C CA . ALA A 1 103 ? -6.802 6.945 4.098 1.00 95.50 103 ALA A CA 1
ATOM 760 C C . ALA A 1 103 ? -7.327 7.215 5.517 1.00 95.50 103 ALA A C 1
ATOM 762 O O . ALA A 1 103 ? -8.352 7.875 5.703 1.00 95.50 103 ALA A O 1
ATOM 763 N N . LEU A 1 104 ? -6.600 6.740 6.527 1.00 94.00 104 LEU A N 1
ATOM 764 C CA . LEU A 1 104 ? -6.988 6.832 7.938 1.00 94.00 104 LEU A CA 1
ATOM 765 C C . LEU A 1 104 ? -7.091 8.292 8.414 1.00 94.00 104 LEU A C 1
ATOM 767 O O . LEU A 1 104 ? -7.991 8.661 9.169 1.00 94.00 104 LEU A O 1
ATOM 771 N N . SER A 1 105 ? -6.221 9.152 7.893 1.00 96.00 105 SER A N 1
ATOM 772 C CA . SER A 1 105 ? -6.213 10.593 8.148 1.00 96.00 105 SER A CA 1
ATOM 773 C C . SER A 1 105 ? -7.478 11.320 7.682 1.00 96.00 105 SER A C 1
ATOM 775 O O . SER A 1 105 ? -7.790 12.382 8.224 1.00 96.00 105 SER A O 1
ATOM 777 N N . THR A 1 106 ? -8.274 10.748 6.767 1.00 94.38 106 THR A N 1
ATOM 778 C CA . THR A 1 106 ? -9.603 11.295 6.414 1.00 94.38 106 THR A CA 1
ATOM 779 C C . THR A 1 106 ? -10.587 11.251 7.586 1.00 94.38 106 THR A C 1
ATOM 781 O O . THR A 1 106 ? 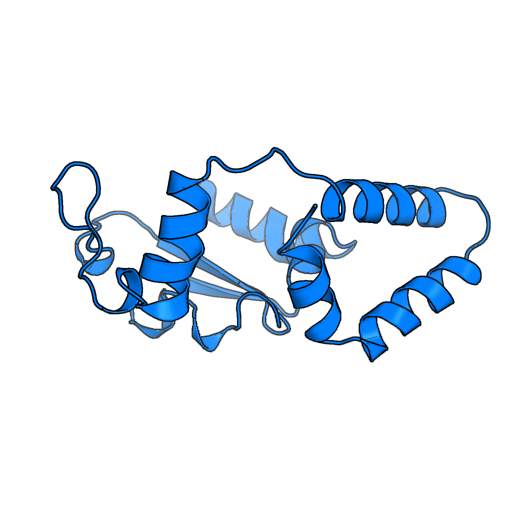-11.533 12.035 7.627 1.00 94.38 106 THR A O 1
ATOM 784 N N . GLN A 1 107 ? -10.328 10.390 8.573 1.00 92.88 107 GLN A N 1
ATOM 785 C CA . GLN A 1 107 ? -11.072 10.292 9.828 1.00 92.88 107 GLN A CA 1
ATOM 786 C C . GLN A 1 107 ? -10.465 11.161 10.945 1.00 92.88 107 GLN A C 1
ATOM 788 O O . GLN A 1 107 ? -10.894 11.085 12.093 1.00 92.88 107 GLN A O 1
ATOM 793 N N . GLY A 1 108 ? -9.461 11.989 10.631 1.00 93.50 108 GLY A N 1
ATOM 794 C CA . GLY A 1 108 ? -8.752 12.821 11.608 1.00 93.50 108 GLY A CA 1
ATOM 795 C C . GLY A 1 108 ? -7.748 12.053 12.473 1.00 93.50 108 GLY A C 1
ATOM 796 O O . GLY A 1 108 ? -7.346 12.552 13.522 1.00 93.50 108 GLY A O 1
ATOM 797 N N . ILE A 1 109 ? -7.353 10.847 12.055 1.00 94.88 109 ILE A N 1
ATOM 798 C CA . ILE A 1 109 ? -6.438 9.976 12.797 1.00 94.88 109 ILE A CA 1
ATOM 799 C C . ILE A 1 109 ? -5.058 9.982 12.125 1.00 94.88 109 ILE A C 1
ATOM 801 O O . ILE A 1 109 ? -4.919 9.622 10.959 1.00 94.88 109 ILE A O 1
ATOM 805 N N . GLY A 1 110 ? -4.023 10.350 12.884 1.00 95.62 110 GLY A N 1
ATOM 806 C CA . GLY A 1 110 ? -2.638 10.407 12.404 1.00 95.62 110 GLY A CA 1
ATOM 807 C C . GLY A 1 110 ? -2.302 11.638 11.553 1.00 95.62 110 GLY A C 1
ATOM 808 O O . GLY A 1 110 ? -3.111 12.545 11.368 1.00 95.62 110 GLY A O 1
ATOM 809 N N . THR A 1 111 ? -1.070 11.671 11.051 1.00 96.75 111 THR A N 1
ATOM 810 C CA . THR A 1 111 ? -0.533 12.735 10.195 1.00 96.75 111 THR A CA 1
ATOM 811 C C . THR A 1 111 ? -0.512 12.262 8.747 1.00 96.75 111 THR A C 1
ATOM 813 O O . THR A 1 111 ? 0.173 11.293 8.425 1.00 96.75 111 THR A O 1
ATOM 816 N N . ALA A 1 112 ? -1.228 12.960 7.867 1.00 97.88 112 ALA A N 1
ATOM 817 C CA . ALA A 1 112 ? -1.262 12.643 6.442 1.00 97.88 112 ALA A CA 1
ATOM 818 C C . ALA A 1 112 ? 0.042 13.038 5.729 1.00 97.88 112 ALA A C 1
ATOM 820 O O . ALA A 1 112 ? 0.521 14.166 5.864 1.00 97.88 112 ALA A O 1
ATOM 821 N N . MET A 1 113 ? 0.556 12.142 4.889 1.00 97.81 113 MET A N 1
ATOM 822 C CA . MET A 1 113 ? 1.657 12.378 3.957 1.00 97.81 113 MET A CA 1
ATOM 823 C C . MET A 1 113 ? 1.228 11.948 2.544 1.00 97.81 113 MET A C 1
ATOM 825 O O . MET A 1 113 ? 1.511 10.826 2.114 1.00 97.81 113 MET A O 1
ATOM 829 N N . PRO A 1 114 ? 0.514 12.815 1.804 1.00 97.50 114 PRO A N 1
ATOM 830 C CA . PRO A 1 114 ? 0.144 12.531 0.427 1.00 97.50 114 PRO A CA 1
ATOM 831 C C . PRO A 1 114 ? 1.354 12.661 -0.503 1.00 97.50 114 PRO A C 1
ATOM 833 O O . PRO A 1 114 ? 2.070 13.662 -0.485 1.00 97.50 114 PRO A O 1
ATOM 836 N N . LEU A 1 115 ? 1.550 11.663 -1.361 1.00 97.69 115 LEU A N 1
ATOM 837 C CA . LEU A 1 115 ? 2.630 11.597 -2.339 1.00 97.69 115 LEU A CA 1
ATOM 838 C C . LEU A 1 115 ? 2.069 11.564 -3.760 1.00 97.69 115 LEU A C 1
ATOM 840 O O . LEU A 1 115 ? 1.125 10.830 -4.057 1.00 97.69 115 LEU A O 1
ATOM 844 N N . ASP A 1 116 ? 2.697 12.303 -4.678 1.00 95.81 116 ASP A N 1
ATOM 845 C CA . ASP A 1 116 ? 2.374 12.256 -6.110 1.00 95.81 116 ASP A CA 1
ATOM 846 C C . ASP A 1 116 ? 2.949 10.983 -6.771 1.00 95.81 116 ASP A C 1
ATOM 848 O O . ASP A 1 116 ? 3.893 10.998 -7.575 1.00 95.81 116 ASP A O 1
ATOM 852 N N . ALA A 1 117 ? 2.392 9.840 -6.379 1.00 95.56 117 ALA A N 1
ATOM 853 C CA . ALA A 1 117 ? 2.801 8.500 -6.768 1.00 95.56 117 ALA A CA 1
ATOM 854 C C . ALA A 1 117 ? 1.581 7.582 -6.953 1.00 95.56 117 ALA A C 1
ATOM 856 O O . ALA A 1 117 ? 0.486 7.871 -6.478 1.00 95.56 117 ALA A O 1
ATOM 857 N N . GLY A 1 118 ? 1.773 6.484 -7.686 1.00 93.62 118 GLY A N 1
ATOM 858 C CA . GLY A 1 118 ? 0.827 5.360 -7.688 1.00 93.62 118 GLY A CA 1
ATOM 859 C C . GLY A 1 118 ? 1.267 4.288 -6.688 1.00 93.62 118 GLY A C 1
ATOM 860 O O . GLY A 1 118 ? 2.409 4.337 -6.235 1.00 93.62 118 GLY A O 1
ATOM 861 N N . HIS A 1 119 ? 0.400 3.310 -6.416 1.00 93.56 119 HIS A N 1
ATOM 862 C CA . HIS A 1 119 ? 0.555 2.272 -5.382 1.00 93.56 119 HIS A CA 1
ATOM 863 C C . HIS A 1 119 ? 1.985 1.723 -5.228 1.00 93.56 119 HIS A C 1
ATOM 865 O O . HIS A 1 119 ? 2.691 2.017 -4.268 1.00 93.56 119 HIS A O 1
ATOM 871 N N . VAL A 1 120 ? 2.452 0.974 -6.231 1.00 92.81 120 VAL A N 1
ATOM 872 C CA . VAL A 1 120 ? 3.767 0.316 -6.212 1.00 92.81 120 VAL A CA 1
ATOM 873 C C . VAL A 1 120 ? 4.898 1.327 -6.421 1.00 92.81 120 VAL A C 1
ATOM 875 O O . VAL A 1 120 ? 5.922 1.294 -5.739 1.00 92.81 120 VAL A O 1
ATOM 878 N N . GLY A 1 121 ? 4.707 2.273 -7.346 1.00 92.81 121 GLY A N 1
ATOM 879 C CA . GLY A 1 121 ? 5.722 3.270 -7.699 1.00 92.81 121 GLY A CA 1
ATOM 880 C C . GLY A 1 121 ? 6.104 4.204 -6.547 1.00 92.81 121 GLY A C 1
ATOM 881 O O . GLY A 1 121 ? 7.195 4.768 -6.575 1.00 92.81 121 GLY A O 1
ATOM 882 N N . MET A 1 122 ? 5.239 4.346 -5.539 1.00 95.75 122 MET A N 1
ATOM 883 C CA . MET A 1 122 ? 5.532 5.053 -4.293 1.00 95.75 122 MET A CA 1
ATOM 884 C C . MET A 1 122 ? 6.699 4.415 -3.529 1.00 95.75 122 MET A C 1
ATOM 886 O O . MET A 1 122 ? 7.513 5.133 -2.958 1.00 95.75 122 MET A O 1
ATOM 890 N N . VAL A 1 123 ? 6.795 3.082 -3.550 1.00 94.88 123 VAL A N 1
ATOM 891 C CA . VAL A 1 123 ? 7.774 2.320 -2.763 1.00 94.88 123 VAL A CA 1
ATOM 892 C C . VAL A 1 123 ? 9.019 1.982 -3.571 1.00 94.88 123 VAL A C 1
ATOM 894 O O . VAL A 1 123 ? 10.122 2.143 -3.063 1.00 94.88 123 VAL A O 1
ATOM 897 N N . VAL A 1 124 ? 8.858 1.531 -4.819 1.00 92.25 124 VAL A N 1
ATOM 898 C CA . VAL A 1 124 ? 9.966 0.971 -5.625 1.00 92.25 124 VAL A CA 1
ATOM 899 C C . VAL A 1 124 ? 10.283 1.771 -6.893 1.00 92.25 124 VAL A C 1
ATOM 901 O O . VAL A 1 124 ? 11.127 1.371 -7.690 1.00 92.25 124 VAL A O 1
ATOM 904 N N . GLY A 1 125 ? 9.600 2.895 -7.124 1.00 90.38 125 GLY A N 1
ATOM 905 C CA . GLY A 1 125 ? 9.857 3.743 -8.287 1.00 90.38 125 GLY A CA 1
ATOM 906 C C . GLY A 1 125 ? 11.180 4.505 -8.183 1.00 90.38 125 GLY A C 1
ATOM 907 O O . GLY A 1 125 ? 11.679 4.771 -7.097 1.00 90.38 125 GLY A O 1
ATOM 908 N N . GLY A 1 126 ? 11.721 4.964 -9.316 1.00 91.75 126 GLY A N 1
ATOM 909 C CA . GLY A 1 126 ? 12.999 5.697 -9.334 1.00 91.75 126 GLY A CA 1
ATOM 910 C C . GLY A 1 126 ? 13.018 7.013 -8.536 1.00 91.75 126 GLY A C 1
ATOM 911 O O . GLY A 1 126 ? 14.089 7.486 -8.181 1.00 91.75 126 GLY A O 1
ATOM 912 N N . ARG A 1 127 ? 11.846 7.594 -8.230 1.00 95.00 127 ARG A N 1
ATOM 913 C CA . ARG A 1 127 ? 11.700 8.777 -7.355 1.00 95.00 127 ARG A CA 1
ATOM 914 C C . ARG A 1 127 ? 11.396 8.423 -5.890 1.00 95.00 127 ARG A C 1
ATOM 916 O O . ARG A 1 127 ? 11.276 9.332 -5.076 1.00 95.00 127 ARG A O 1
ATOM 923 N N . ALA A 1 128 ? 11.216 7.142 -5.559 1.00 96.38 128 ALA A N 1
ATOM 924 C CA . ALA A 1 128 ? 10.858 6.692 -4.214 1.00 96.38 128 ALA A CA 1
ATOM 925 C C . ALA A 1 128 ? 11.868 7.098 -3.124 1.00 96.38 128 ALA A C 1
ATOM 927 O O . ALA A 1 128 ? 11.398 7.457 -2.044 1.00 96.38 128 ALA A O 1
ATOM 928 N N . PRO A 1 129 ? 13.199 7.148 -3.377 1.00 97.50 129 PRO A N 1
ATOM 929 C CA . PRO A 1 129 ? 14.142 7.622 -2.367 1.00 97.50 129 PRO A CA 1
ATOM 930 C C . PRO A 1 129 ? 13.786 9.016 -1.842 1.00 97.50 129 PRO A C 1
ATOM 932 O O . PRO A 1 129 ? 13.614 9.197 -0.643 1.00 97.50 129 PRO A O 1
ATOM 935 N N . GLN A 1 130 ? 13.559 9.972 -2.747 1.00 97.19 130 GLN A N 1
ATOM 936 C CA . GLN A 1 130 ? 13.268 11.357 -2.373 1.00 97.19 130 GLN A CA 1
ATOM 937 C C . GLN A 1 130 ? 11.803 11.568 -1.968 1.00 97.19 130 GLN A C 1
ATOM 939 O O . GLN A 1 130 ? 11.520 12.418 -1.131 1.00 97.19 130 GLN A O 1
ATOM 944 N N . LEU A 1 131 ? 10.862 10.836 -2.580 1.00 96.75 131 LEU A N 1
ATOM 945 C CA . LEU A 1 131 ? 9.428 10.991 -2.302 1.00 96.75 131 LEU A CA 1
ATOM 946 C C . LEU A 1 131 ? 8.985 10.318 -1.003 1.00 96.75 131 LEU A C 1
ATOM 948 O O . LEU A 1 131 ? 8.120 10.859 -0.328 1.00 96.75 131 LEU A O 1
ATOM 952 N N . LEU A 1 132 ? 9.520 9.136 -0.689 1.00 97.81 132 LEU A N 1
ATOM 953 C CA . LEU A 1 132 ? 9.065 8.311 0.429 1.00 97.81 132 LEU A CA 1
ATOM 954 C C . LEU A 1 132 ? 10.185 8.022 1.424 1.00 97.81 132 LEU A C 1
ATOM 956 O O . LEU A 1 132 ? 9.996 8.238 2.617 1.00 97.81 132 LEU A O 1
ATOM 960 N N . TRP A 1 133 ? 11.324 7.496 0.966 1.00 98.12 133 TRP A N 1
ATOM 961 C CA . TRP A 1 133 ? 12.294 6.883 1.877 1.00 98.12 133 TRP A CA 1
ATOM 962 C C . TRP A 1 133 ? 12.963 7.916 2.782 1.00 98.12 133 TRP A C 1
ATOM 964 O O . TRP A 1 133 ? 13.001 7.714 3.994 1.00 98.12 133 TRP A O 1
ATOM 974 N N . ASP A 1 134 ? 13.433 9.032 2.221 1.00 97.88 134 ASP A N 1
ATOM 975 C CA . ASP A 1 134 ? 14.074 10.100 2.990 1.00 97.88 134 ASP A CA 1
ATOM 976 C C . ASP A 1 134 ? 13.090 10.765 3.979 1.00 97.88 134 ASP A C 1
ATOM 978 O O . ASP A 1 134 ? 13.440 10.873 5.160 1.00 97.88 134 ASP A O 1
ATOM 982 N N . PRO A 1 135 ? 11.849 11.144 3.584 1.00 97.25 135 PRO A N 1
ATOM 983 C CA . PRO A 1 135 ? 10.840 11.642 4.524 1.00 97.25 135 PRO A CA 1
ATOM 984 C C . PRO A 1 135 ? 10.459 10.644 5.622 1.00 97.25 135 PRO A C 1
ATOM 986 O O . PRO A 1 135 ? 10.389 11.026 6.789 1.00 97.25 135 PRO A O 1
ATOM 989 N N . LEU A 1 136 ? 10.248 9.368 5.277 1.00 97.94 136 LEU A N 1
ATOM 990 C CA . LEU A 1 136 ? 9.914 8.321 6.247 1.00 97.94 136 LEU A CA 1
ATOM 991 C C . LEU A 1 136 ? 11.063 8.096 7.236 1.00 97.94 136 LEU A C 1
ATOM 993 O O . LEU A 1 136 ? 10.836 7.999 8.438 1.00 97.94 136 LEU A O 1
ATOM 997 N N . ALA A 1 137 ? 12.305 8.054 6.750 1.00 98.00 137 ALA A N 1
ATOM 998 C CA . ALA A 1 137 ? 13.479 7.946 7.606 1.00 98.00 137 ALA A CA 1
ATOM 999 C C . ALA A 1 137 ? 13.649 9.176 8.509 1.00 98.00 137 ALA A C 1
ATOM 1001 O O . ALA A 1 137 ? 14.148 9.039 9.622 1.00 98.00 137 ALA A O 1
ATOM 1002 N N . GLY A 1 138 ? 13.256 10.366 8.042 1.00 97.38 138 GLY A N 1
ATOM 1003 C CA . GLY A 1 138 ? 13.138 11.565 8.872 1.00 97.38 138 GLY A CA 1
ATOM 1004 C C . GLY A 1 138 ? 12.147 11.356 10.009 1.00 97.38 138 GLY A C 1
ATOM 1005 O O . GLY A 1 138 ? 12.541 11.421 11.165 1.00 97.38 138 GLY A O 1
ATOM 1006 N N . TRP A 1 139 ? 10.910 10.992 9.672 1.00 97.69 139 TRP A N 1
ATOM 1007 C CA . TRP A 1 139 ? 9.838 10.780 10.645 1.00 97.69 139 TRP A CA 1
ATOM 1008 C C . TRP A 1 139 ? 10.159 9.704 11.691 1.00 97.69 139 TRP A C 1
ATOM 1010 O O . TRP A 1 139 ? 9.814 9.861 12.850 1.00 97.69 139 TRP A O 1
ATOM 1020 N N . LEU A 1 140 ? 10.843 8.622 11.305 1.00 97.06 140 LEU A N 1
ATOM 1021 C CA . LEU A 1 140 ? 11.227 7.543 12.227 1.00 97.06 140 LEU A CA 1
ATOM 1022 C C . LEU A 1 140 ? 12.331 7.929 13.225 1.00 97.06 140 LEU A C 1
ATOM 1024 O O . LEU A 1 140 ? 12.553 7.193 14.186 1.00 97.06 140 LEU A O 1
ATOM 1028 N N . ARG A 1 141 ? 13.089 8.999 12.958 1.00 95.75 141 ARG A N 1
ATOM 1029 C CA . ARG A 1 141 ? 14.165 9.471 13.845 1.00 95.75 141 ARG A CA 1
ATOM 1030 C C . ARG A 1 141 ? 13.685 10.486 14.880 1.00 95.75 141 ARG A C 1
ATOM 1032 O O . ARG A 1 141 ? 14.409 10.688 15.856 1.00 95.75 141 ARG A O 1
ATOM 1039 N N . ASP A 1 142 ? 12.541 11.112 14.630 1.00 88.12 142 ASP A N 1
ATOM 1040 C CA . ASP A 1 142 ? 11.912 12.109 15.499 1.00 88.12 142 ASP A CA 1
ATOM 1041 C C . ASP A 1 142 ? 11.073 11.435 16.600 1.00 88.12 142 ASP A C 1
ATOM 1043 O O . ASP A 1 142 ? 11.076 11.962 17.738 1.00 88.12 142 ASP A O 1
#

Sequence (142 aa):
MELLQPAFWELDSAALAAKYEKFAMLADGPAAAAFVTLEDWSNTGQPLSLAAARGLAEDLFRDDMTGRGMWSVGGIGVDPAGLRLPILDIIAGRDRIVPPGAALSTQGIGTAMPLDAGHVGMVVGGRAPQLLWDPLAGWLRD